Protein AF-A0A4Y2TYF7-F1 (afdb_monomer_lite)

Secondary structure (DSSP, 8-state):
---S---HHHHHHHHHHHHHHSPTT-EEEEEEE----HHHHHHHHHTT-------HHHHHHHHHHTTEEEEEEEE-SSSEEEEEEEEPPSS--EEEEEE--GGGHHHHHHHHHHHHHHHHH-SSPEEEEEE---TT-THHHHHHHHTTSTTGGGB-

Sequence (156 aa):
MKFLNHPIKELRQILENILATLKENGFVLLLQRTRLVLAERILSAAGNTALPIHTESDLEQTFKDLNLQVICKKSDSLTSTMYLLRKSPDMPYEDIVIPVIEDKYEKWVDELSEKITMASMSSDPKRIWLVSEASNSGIIGLLNCLRQEPGGSSIR

pLDDT: mean 90.15, std 9.38, range [32.38, 98.12]

Structure (mmCIF, N/CA/C/O backbone):
data_AF-A0A4Y2TYF7-F1
#
_entry.id   AF-A0A4Y2TYF7-F1
#
loop_
_atom_site.group_PDB
_atom_site.id
_atom_site.type_symbol
_atom_site.label_atom_id
_atom_site.label_alt_id
_atom_site.label_comp_id
_atom_site.label_asym_id
_atom_site.label_entity_id
_atom_site.label_seq_id
_atom_site.pdbx_PDB_ins_code
_atom_site.Cartn_x
_atom_site.Cartn_y
_atom_site.Cartn_z
_atom_site.occupancy
_atom_site.B_iso_or_equiv
_atom_site.auth_seq_id
_atom_site.auth_comp_id
_atom_site.auth_asym_id
_atom_site.auth_atom_id
_atom_site.pdbx_PDB_model_num
ATOM 1 N N . MET A 1 1 ? 17.438 17.015 -21.522 1.00 32.38 1 MET A N 1
ATOM 2 C CA . MET A 1 1 ? 16.463 16.211 -20.751 1.00 32.38 1 MET A CA 1
ATOM 3 C C . MET A 1 1 ? 17.025 14.805 -20.547 1.00 32.38 1 MET A C 1
ATOM 5 O O . MET A 1 1 ? 16.933 13.993 -21.455 1.00 32.38 1 MET A O 1
ATOM 9 N N . LYS A 1 2 ? 17.663 14.520 -19.402 1.00 35.31 2 LYS A N 1
ATOM 10 C CA . LYS A 1 2 ? 18.050 13.152 -19.009 1.00 35.31 2 LYS A CA 1
ATOM 11 C C . LYS A 1 2 ? 16.850 12.511 -18.294 1.00 35.31 2 LYS A C 1
ATOM 13 O O . LYS A 1 2 ? 16.796 12.523 -17.076 1.00 35.31 2 LYS A O 1
ATOM 18 N N . PHE A 1 3 ? 15.849 12.064 -19.051 1.00 44.50 3 PHE A N 1
ATOM 19 C CA . PHE A 1 3 ? 14.640 11.400 -18.520 1.00 44.50 3 PHE A CA 1
ATOM 20 C C . PHE A 1 3 ? 14.451 9.997 -19.105 1.00 44.50 3 PHE A C 1
ATOM 22 O O . PHE A 1 3 ? 13.333 9.525 -19.283 1.00 44.50 3 PHE A O 1
ATOM 29 N N . LEU A 1 4 ? 15.545 9.326 -19.447 1.00 51.59 4 LEU A N 1
ATOM 30 C CA . LEU A 1 4 ? 15.496 7.952 -19.920 1.00 51.59 4 LEU A CA 1
ATOM 31 C C . LEU A 1 4 ? 16.095 7.117 -18.802 1.00 51.59 4 LEU A C 1
ATOM 33 O O . LEU A 1 4 ? 17.289 7.230 -18.554 1.00 51.59 4 LEU A O 1
ATOM 37 N N . ASN A 1 5 ? 15.203 6.438 -18.074 1.00 62.22 5 ASN A N 1
ATOM 38 C CA . ASN A 1 5 ? 15.435 5.331 -17.149 1.00 62.22 5 ASN A CA 1
ATOM 39 C C . ASN A 1 5 ? 16.909 4.941 -16.955 1.00 62.22 5 ASN A C 1
ATOM 41 O O . ASN A 1 5 ? 17.626 4.613 -17.892 1.00 62.22 5 ASN A O 1
ATOM 45 N N . HIS A 1 6 ? 17.368 4.905 -15.716 1.00 76.81 6 HIS A N 1
ATOM 46 C CA . HIS A 1 6 ? 18.727 4.459 -15.433 1.00 76.81 6 HIS A CA 1
ATOM 47 C C . HIS A 1 6 ? 18.863 2.938 -15.608 1.00 76.81 6 HIS A C 1
ATOM 49 O O . HIS A 1 6 ? 17.861 2.226 -15.494 1.00 76.81 6 HIS A O 1
ATOM 55 N N . PRO A 1 7 ? 20.073 2.395 -15.841 1.00 85.19 7 PRO A N 1
ATOM 56 C CA . PRO A 1 7 ? 20.331 0.968 -15.662 1.00 85.19 7 PRO A CA 1
ATOM 57 C C . PRO A 1 7 ? 19.765 0.468 -14.325 1.00 85.19 7 PRO A C 1
ATOM 59 O O . PRO A 1 7 ? 19.781 1.200 -13.334 1.00 85.19 7 PRO A O 1
ATOM 62 N N . ILE A 1 8 ? 19.297 -0.783 -14.263 1.00 84.94 8 ILE A N 1
ATOM 63 C CA . ILE A 1 8 ? 18.578 -1.296 -13.079 1.00 84.94 8 ILE A CA 1
ATOM 64 C C . ILE A 1 8 ? 19.403 -1.169 -11.790 1.00 84.94 8 ILE A C 1
ATOM 66 O O . ILE A 1 8 ? 18.869 -0.862 -10.730 1.00 84.94 8 ILE A O 1
ATOM 70 N N . LYS A 1 9 ? 20.730 -1.315 -11.896 1.00 87.94 9 LYS A N 1
ATOM 71 C CA . LYS A 1 9 ? 21.678 -1.147 -10.788 1.00 87.94 9 LYS A CA 1
ATOM 72 C C . LYS A 1 9 ? 21.682 0.279 -10.229 1.00 87.94 9 LYS A C 1
ATOM 74 O O . LYS A 1 9 ? 21.712 0.462 -9.018 1.00 87.94 9 LYS A O 1
ATOM 79 N N . GLU A 1 10 ? 21.645 1.283 -11.100 1.00 89.94 10 GLU A N 1
ATOM 80 C CA . GLU A 1 10 ? 21.570 2.689 -10.695 1.00 89.94 10 GLU A CA 1
ATOM 81 C C . GLU A 1 10 ? 20.199 3.013 -10.097 1.00 89.94 10 GLU A C 1
ATOM 83 O O . GLU A 1 10 ? 20.129 3.670 -9.062 1.00 89.94 10 GLU A O 1
ATOM 88 N N . LEU A 1 11 ? 19.113 2.499 -10.692 1.00 89.38 11 LEU A N 1
ATOM 89 C CA . LEU A 1 11 ? 17.769 2.646 -10.127 1.00 89.38 11 LEU A CA 1
ATOM 90 C C . LEU A 1 11 ? 17.695 2.050 -8.716 1.00 89.38 11 LEU A C 1
ATOM 92 O O . LEU A 1 11 ? 17.176 2.691 -7.805 1.00 89.38 11 LEU A O 1
ATOM 96 N N . ARG A 1 12 ? 18.261 0.855 -8.523 1.00 93.06 12 ARG A N 1
ATOM 97 C CA . ARG A 1 12 ? 18.353 0.217 -7.209 1.00 93.06 12 ARG A CA 1
ATOM 98 C C . ARG A 1 12 ? 19.096 1.104 -6.210 1.00 93.06 12 ARG A C 1
ATOM 100 O O . ARG A 1 12 ? 18.568 1.348 -5.132 1.00 93.06 12 ARG A O 1
ATOM 107 N N . GLN A 1 13 ? 20.257 1.644 -6.581 1.00 94.12 13 GLN A N 1
ATOM 108 C CA . GLN A 1 13 ? 21.026 2.534 -5.704 1.00 94.12 13 GLN A CA 1
ATOM 109 C C . GLN A 1 13 ? 20.242 3.801 -5.326 1.00 94.12 13 GLN A C 1
ATOM 111 O O . GLN A 1 13 ? 20.299 4.253 -4.184 1.00 94.12 13 GLN A O 1
ATOM 116 N N . ILE A 1 14 ? 19.497 4.379 -6.275 1.00 92.62 14 ILE A N 1
ATOM 117 C CA . ILE A 1 14 ? 18.625 5.531 -6.012 1.00 92.62 14 ILE A CA 1
ATOM 118 C C . ILE A 1 14 ? 17.554 5.156 -4.984 1.00 92.62 14 ILE A C 1
ATOM 120 O O . I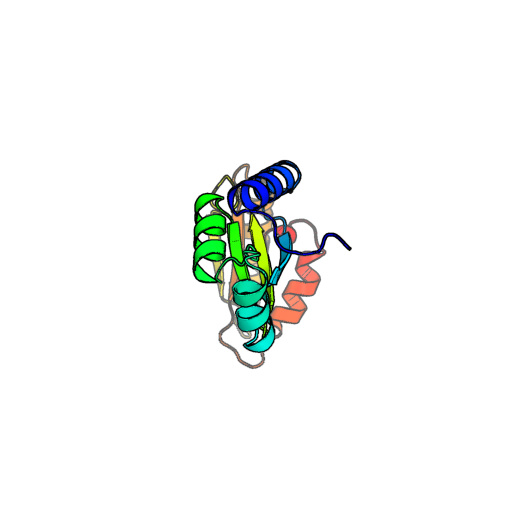LE A 1 14 ? 17.340 5.905 -4.032 1.00 92.62 14 ILE A O 1
ATOM 124 N N . LEU A 1 15 ? 16.908 3.999 -5.143 1.00 93.62 15 LEU A N 1
ATOM 125 C CA . LEU A 1 15 ? 15.892 3.523 -4.204 1.00 93.62 15 LEU A CA 1
ATOM 126 C C . LEU A 1 15 ? 16.477 3.246 -2.814 1.00 93.62 15 LEU A C 1
ATOM 128 O O . LEU A 1 15 ? 15.870 3.645 -1.828 1.00 93.62 15 LEU A O 1
ATOM 132 N N . GLU A 1 16 ? 17.662 2.641 -2.722 1.00 95.12 16 GLU A N 1
ATOM 133 C CA . GLU A 1 16 ? 18.375 2.426 -1.453 1.00 95.12 16 GLU A CA 1
ATOM 134 C C . GLU A 1 16 ? 18.668 3.754 -0.737 1.00 95.12 16 GLU A C 1
ATOM 136 O O . GLU A 1 16 ? 18.403 3.892 0.458 1.00 95.12 16 GLU A O 1
ATOM 141 N N . ASN A 1 17 ? 19.123 4.769 -1.476 1.00 94.94 17 ASN A N 1
ATOM 142 C CA . ASN A 1 17 ? 19.369 6.098 -0.918 1.00 94.94 17 ASN A CA 1
ATOM 143 C C . ASN A 1 17 ? 18.070 6.764 -0.440 1.00 94.94 17 ASN A C 1
ATOM 145 O O . ASN A 1 17 ? 18.041 7.353 0.638 1.00 94.94 17 ASN A O 1
ATOM 149 N N . ILE A 1 18 ? 16.983 6.652 -1.213 1.00 93.44 18 ILE A N 1
ATOM 150 C CA . ILE A 1 18 ? 15.665 7.163 -0.811 1.00 93.44 18 ILE A CA 1
ATOM 151 C C . ILE A 1 18 ? 15.208 6.466 0.473 1.00 93.44 18 ILE A C 1
ATOM 153 O O . ILE A 1 18 ? 14.781 7.142 1.408 1.00 93.44 18 ILE A O 1
ATOM 157 N N . LEU A 1 19 ? 15.348 5.140 0.553 1.00 93.06 19 LEU A N 1
ATOM 158 C CA . LEU A 1 19 ? 14.968 4.352 1.725 1.00 93.06 19 LEU A CA 1
ATOM 159 C C . LEU A 1 19 ? 15.733 4.761 2.981 1.00 93.06 19 LEU A C 1
ATOM 161 O O . LEU A 1 19 ? 15.125 4.850 4.046 1.00 93.06 19 LEU A O 1
ATOM 165 N N . ALA A 1 20 ? 17.027 5.065 2.854 1.00 92.69 20 ALA A N 1
ATOM 166 C CA . ALA A 1 20 ? 17.848 5.543 3.964 1.00 92.69 20 ALA A CA 1
ATOM 167 C C . ALA A 1 20 ? 17.365 6.892 4.531 1.00 92.69 20 ALA A C 1
ATOM 169 O O . ALA A 1 20 ? 17.573 7.182 5.706 1.00 92.69 20 ALA A O 1
ATOM 170 N N . THR A 1 21 ? 16.700 7.714 3.713 1.00 92.50 21 THR A N 1
ATOM 171 C CA . THR A 1 21 ? 16.132 9.008 4.139 1.00 92.50 21 THR A CA 1
ATOM 172 C C . THR A 1 21 ? 14.668 8.927 4.570 1.00 92.50 21 THR A C 1
ATOM 174 O O . THR A 1 21 ? 14.133 9.875 5.151 1.00 92.50 21 THR A O 1
ATOM 177 N N . LEU A 1 22 ? 13.996 7.816 4.268 1.00 93.12 22 LEU A N 1
ATOM 178 C CA . LEU A 1 22 ? 12.568 7.667 4.480 1.00 93.12 22 LEU A CA 1
ATOM 179 C C . LEU A 1 22 ? 12.292 7.221 5.917 1.00 93.12 22 LEU A C 1
ATOM 181 O O . LEU A 1 22 ? 12.881 6.261 6.414 1.00 93.12 22 LEU A O 1
ATOM 185 N N . LYS A 1 23 ? 11.348 7.898 6.574 1.00 90.00 23 LYS A N 1
ATOM 186 C CA . LYS A 1 23 ? 10.834 7.457 7.876 1.00 90.00 23 LYS A CA 1
ATOM 187 C C . LYS A 1 23 ? 10.185 6.076 7.749 1.00 90.00 23 LYS A C 1
ATOM 189 O O . LYS A 1 23 ? 9.696 5.711 6.676 1.00 90.00 23 LYS A O 1
ATOM 194 N N . GLU A 1 24 ? 10.110 5.355 8.863 1.00 84.62 24 GLU A N 1
ATOM 195 C CA . GLU A 1 24 ? 9.353 4.106 8.950 1.00 84.62 24 GLU A CA 1
ATOM 196 C C . GLU A 1 24 ? 7.934 4.278 8.406 1.00 84.62 24 GLU A C 1
ATOM 198 O O . GLU A 1 24 ? 7.270 5.285 8.666 1.00 84.62 24 GLU A O 1
ATOM 203 N N . ASN A 1 25 ? 7.470 3.293 7.632 1.00 87.25 25 ASN A N 1
ATOM 204 C CA . ASN A 1 25 ? 6.179 3.320 6.938 1.00 87.25 25 ASN A CA 1
ATOM 205 C C . ASN A 1 25 ? 5.967 4.486 5.957 1.00 87.25 25 ASN A C 1
ATOM 207 O O . ASN A 1 25 ? 4.826 4.708 5.529 1.00 87.25 25 ASN A O 1
ATOM 211 N N . GLY A 1 26 ? 7.019 5.232 5.613 1.00 92.69 26 GLY A N 1
ATOM 212 C CA . GLY A 1 26 ? 6.957 6.312 4.642 1.00 92.69 26 GLY A CA 1
ATOM 213 C C . GLY A 1 26 ? 6.664 5.807 3.232 1.00 92.69 26 GLY A C 1
ATOM 214 O O . GLY A 1 26 ? 6.790 4.617 2.926 1.00 92.69 26 GLY A O 1
ATOM 215 N N . PHE A 1 27 ? 6.272 6.739 2.368 1.00 95.69 27 PHE A N 1
ATOM 216 C CA . PHE A 1 27 ? 5.844 6.449 1.005 1.00 95.69 27 PHE A CA 1
ATOM 217 C C . PHE A 1 27 ? 6.817 7.009 -0.027 1.00 95.69 27 PHE A C 1
ATOM 219 O O . PHE A 1 27 ? 7.381 8.086 0.155 1.00 95.69 27 PHE A O 1
ATOM 226 N N . VAL A 1 28 ? 6.943 6.297 -1.144 1.00 95.94 28 VAL A N 1
ATOM 227 C CA . VAL A 1 28 ? 7.644 6.755 -2.345 1.00 95.94 28 VAL A CA 1
ATOM 228 C C . VAL A 1 28 ? 6.669 6.684 -3.509 1.00 95.94 28 VAL A C 1
ATOM 230 O O . VAL A 1 28 ? 6.087 5.632 -3.774 1.00 95.94 28 VAL A O 1
ATOM 233 N N . LEU A 1 29 ? 6.493 7.800 -4.211 1.00 96.56 29 LEU A N 1
ATOM 234 C CA . LEU A 1 29 ? 5.771 7.826 -5.476 1.00 96.56 29 LEU A CA 1
ATOM 235 C C . LEU A 1 29 ? 6.787 7.740 -6.612 1.00 96.56 29 LEU A C 1
ATOM 237 O O . LEU A 1 29 ? 7.614 8.634 -6.779 1.00 96.56 29 LEU A O 1
ATOM 241 N N . LEU A 1 30 ? 6.725 6.662 -7.384 1.00 94.50 30 LEU A N 1
ATOM 242 C CA . LEU A 1 30 ? 7.657 6.384 -8.465 1.00 94.50 30 LEU A CA 1
ATOM 243 C C . LEU A 1 30 ? 6.903 6.299 -9.790 1.00 94.50 30 LEU A C 1
ATOM 245 O O . LEU A 1 30 ? 6.066 5.421 -9.973 1.00 94.50 30 LEU A O 1
ATOM 249 N N . LEU A 1 31 ? 7.234 7.182 -10.728 1.00 93.56 31 LEU A N 1
ATOM 250 C CA . LEU A 1 31 ? 6.799 7.088 -12.120 1.00 93.56 31 LEU A CA 1
ATOM 251 C C . LEU A 1 31 ? 7.971 6.580 -12.962 1.00 93.56 31 LEU A C 1
ATOM 253 O O . LEU A 1 31 ? 9.046 7.182 -12.953 1.00 93.56 31 LEU A O 1
ATOM 257 N N . GLN A 1 32 ? 7.771 5.470 -13.667 1.00 90.94 32 GLN A N 1
ATOM 258 C CA . GLN A 1 32 ? 8.780 4.872 -14.541 1.00 90.94 32 GLN A CA 1
ATOM 259 C C . GLN A 1 32 ? 8.179 4.498 -15.883 1.00 90.94 32 GLN A C 1
ATOM 261 O O . GLN A 1 32 ? 7.012 4.114 -15.983 1.00 90.94 32 GLN A O 1
ATOM 266 N N . ARG A 1 33 ? 9.014 4.561 -16.918 1.00 90.88 33 ARG A N 1
ATOM 267 C CA . ARG A 1 33 ? 8.651 4.045 -18.229 1.00 90.88 33 ARG A CA 1
ATOM 268 C C . ARG A 1 33 ? 8.913 2.543 -18.254 1.00 90.88 33 ARG A C 1
ATOM 270 O O . ARG A 1 33 ? 10.055 2.128 -18.091 1.00 90.88 33 ARG A O 1
ATOM 277 N N . THR A 1 34 ? 7.876 1.740 -18.444 1.00 92.56 34 THR A N 1
ATOM 278 C CA . THR A 1 34 ? 7.941 0.272 -18.361 1.00 92.56 34 THR A CA 1
ATOM 279 C C . THR A 1 34 ? 7.815 -0.419 -19.714 1.00 92.56 34 THR A C 1
ATOM 281 O O . THR A 1 34 ? 8.041 -1.625 -19.818 1.00 92.56 34 THR A O 1
ATOM 284 N N . ARG A 1 35 ? 7.450 0.328 -20.767 1.00 91.00 35 ARG A N 1
ATOM 285 C CA . ARG A 1 35 ? 7.266 -0.182 -22.132 1.00 91.00 35 ARG A CA 1
ATOM 286 C C . ARG A 1 35 ? 7.716 0.845 -23.174 1.00 91.00 35 ARG A C 1
ATOM 288 O O . ARG A 1 35 ? 7.606 2.055 -22.968 1.00 91.00 35 ARG A O 1
ATOM 295 N N . LEU A 1 36 ? 8.192 0.343 -24.312 1.00 89.94 36 LEU A N 1
ATOM 296 C CA . LEU A 1 36 ? 8.446 1.138 -25.517 1.00 89.94 36 LEU A CA 1
ATOM 297 C C . LEU A 1 36 ? 7.283 0.996 -26.488 1.00 89.94 36 LEU A C 1
ATOM 299 O O . LEU A 1 36 ? 6.787 -0.115 -26.698 1.00 89.94 36 LEU A O 1
ATOM 303 N N . VAL A 1 37 ? 6.918 2.090 -27.155 1.00 90.94 37 VAL A N 1
ATOM 304 C CA . VAL A 1 37 ? 6.011 1.992 -28.306 1.00 90.94 37 VAL A CA 1
ATOM 305 C C . VAL A 1 37 ? 6.749 1.430 -29.523 1.00 90.94 37 VAL A C 1
ATOM 307 O O . VAL A 1 37 ? 7.980 1.431 -29.587 1.00 90.94 37 VAL A O 1
ATOM 310 N N . LEU A 1 38 ? 6.004 0.960 -30.527 1.00 90.81 38 LEU A N 1
ATOM 311 C CA . LEU A 1 38 ? 6.585 0.339 -31.723 1.00 90.81 38 LEU A CA 1
ATOM 312 C C . LEU A 1 38 ? 7.617 1.238 -32.420 1.00 90.81 38 LEU A C 1
ATOM 314 O O . LEU A 1 38 ? 8.703 0.770 -32.754 1.00 90.81 38 LEU A O 1
ATOM 318 N N . ALA A 1 39 ? 7.301 2.524 -32.590 1.00 90.75 39 ALA A N 1
ATOM 319 C CA . ALA A 1 39 ? 8.207 3.483 -33.218 1.00 90.75 39 ALA A CA 1
ATOM 320 C C . ALA A 1 39 ? 9.550 3.577 -32.473 1.00 90.75 39 ALA A C 1
ATOM 322 O O . ALA A 1 39 ? 10.605 3.582 -33.097 1.00 90.75 39 ALA A O 1
ATOM 323 N N . GLU A 1 40 ? 9.529 3.566 -31.140 1.00 89.62 40 GLU A N 1
ATOM 324 C CA . GLU A 1 40 ? 10.743 3.631 -30.322 1.00 89.62 40 GLU A CA 1
ATOM 325 C C . GLU A 1 40 ? 11.570 2.352 -30.415 1.00 89.62 40 GLU A C 1
ATOM 327 O O . GLU A 1 40 ? 12.793 2.425 -30.460 1.00 89.62 40 GLU A O 1
ATOM 332 N N . ARG A 1 41 ? 10.922 1.184 -30.504 1.00 89.00 41 ARG A N 1
ATOM 333 C CA . ARG A 1 41 ? 11.621 -0.093 -30.720 1.00 89.00 41 ARG A CA 1
ATOM 334 C C . ARG A 1 41 ? 12.345 -0.112 -32.065 1.00 89.00 41 ARG A C 1
ATOM 336 O O . ARG A 1 41 ? 13.489 -0.551 -32.130 1.00 89.00 41 ARG A O 1
ATOM 343 N N . ILE A 1 42 ? 11.697 0.388 -33.120 1.00 91.19 42 ILE A N 1
ATOM 344 C CA . ILE A 1 42 ? 12.291 0.488 -34.461 1.00 91.19 42 ILE A CA 1
ATOM 345 C C . ILE A 1 42 ? 13.467 1.468 -34.450 1.00 91.19 42 ILE A C 1
ATOM 347 O O . ILE A 1 42 ? 14.537 1.135 -34.949 1.00 91.19 42 ILE A O 1
ATOM 351 N N . LEU A 1 43 ? 13.294 2.650 -33.850 1.00 89.56 43 LEU A N 1
ATOM 352 C CA . LEU A 1 43 ? 14.354 3.657 -33.754 1.00 89.56 43 LEU A CA 1
ATOM 353 C C . LEU A 1 43 ? 15.548 3.166 -32.926 1.00 89.56 43 LEU A C 1
ATOM 355 O O . LEU A 1 43 ? 16.690 3.363 -33.331 1.00 89.56 43 LEU A O 1
ATOM 359 N N . SER A 1 44 ? 15.291 2.485 -31.807 1.00 87.50 44 SER A N 1
ATOM 360 C CA . SER A 1 44 ? 16.321 1.867 -30.965 1.00 87.50 44 SER A CA 1
ATOM 361 C C . SER A 1 44 ? 17.134 0.828 -31.745 1.00 87.50 44 SER A C 1
ATOM 363 O O . SER A 1 44 ? 18.365 0.845 -31.688 1.00 87.50 44 SER A O 1
ATOM 365 N N . ALA A 1 45 ? 16.464 -0.015 -32.542 1.00 88.19 45 ALA A N 1
ATOM 366 C CA . ALA A 1 45 ? 17.116 -1.008 -33.392 1.00 88.19 45 ALA A CA 1
ATOM 367 C C . ALA A 1 45 ? 17.909 -0.369 -34.546 1.00 88.19 45 ALA A C 1
ATOM 369 O O . ALA A 1 45 ? 19.058 -0.730 -34.771 1.00 88.19 45 ALA A O 1
ATOM 370 N N . ALA A 1 46 ? 17.329 0.606 -35.253 1.00 91.56 46 ALA A N 1
ATOM 371 C CA . ALA A 1 46 ? 17.981 1.276 -36.380 1.00 91.56 46 ALA A CA 1
ATOM 372 C C . ALA A 1 46 ? 19.186 2.126 -35.947 1.00 91.56 46 ALA A C 1
ATOM 374 O O . ALA A 1 46 ? 20.176 2.223 -36.666 1.00 91.56 46 ALA A O 1
ATOM 375 N N . GLY A 1 47 ? 19.100 2.744 -34.767 1.00 88.06 47 GLY A N 1
ATOM 376 C CA . GLY A 1 47 ? 20.161 3.570 -34.203 1.00 88.06 47 GLY A CA 1
ATOM 377 C C . GLY A 1 47 ? 21.221 2.795 -33.422 1.00 88.06 47 GLY A C 1
ATOM 378 O O . GLY A 1 47 ? 22.134 3.433 -32.908 1.00 88.06 47 GLY A O 1
ATOM 379 N N . ASN A 1 48 ? 21.097 1.468 -33.270 1.00 85.44 48 ASN A N 1
ATOM 380 C CA . ASN A 1 48 ? 21.919 0.660 -32.357 1.00 85.44 48 ASN A CA 1
ATOM 381 C C . ASN A 1 48 ? 22.013 1.263 -30.936 1.00 85.44 48 ASN A C 1
ATOM 383 O O . ASN A 1 48 ? 23.048 1.187 -30.275 1.00 85.44 48 ASN A O 1
ATOM 387 N N . THR A 1 49 ? 20.929 1.884 -30.458 1.00 82.94 49 THR A N 1
ATOM 388 C CA . THR A 1 49 ? 20.860 2.526 -29.138 1.00 82.94 49 THR A CA 1
ATOM 389 C C . THR A 1 49 ? 19.888 1.765 -28.249 1.00 82.94 49 THR A C 1
ATOM 391 O O . THR A 1 49 ? 18.673 1.879 -28.392 1.00 82.94 49 THR A O 1
ATOM 394 N N . ALA A 1 50 ? 20.405 0.972 -27.310 1.00 79.56 50 ALA A N 1
ATOM 395 C CA . ALA A 1 50 ? 19.566 0.276 -26.340 1.00 79.56 50 ALA A CA 1
ATOM 396 C C . ALA A 1 50 ? 18.957 1.282 -25.351 1.00 79.56 50 ALA A C 1
ATOM 398 O O . ALA A 1 50 ? 19.682 1.954 -24.614 1.00 79.56 50 ALA A O 1
ATOM 399 N N . LEU A 1 51 ? 17.626 1.381 -25.327 1.00 81.19 51 LEU A N 1
ATOM 400 C CA . LEU A 1 51 ? 16.923 2.163 -24.315 1.00 81.19 51 LEU A CA 1
ATOM 401 C C . LEU A 1 51 ? 16.762 1.305 -23.050 1.00 81.19 51 LEU A C 1
ATOM 403 O O . LEU A 1 51 ? 16.129 0.251 -23.124 1.00 81.19 51 LEU A O 1
ATOM 407 N N . PRO A 1 52 ? 17.311 1.722 -21.899 1.00 80.25 52 PRO A N 1
ATOM 408 C CA . PRO A 1 52 ? 17.168 0.995 -20.637 1.00 80.25 52 PRO A CA 1
ATOM 409 C C . PRO A 1 52 ? 15.708 1.033 -20.162 1.00 80.25 52 PRO A C 1
ATOM 411 O O . PRO A 1 52 ? 15.286 1.967 -19.501 1.00 80.25 52 PRO A O 1
ATOM 414 N N . ILE A 1 53 ? 14.893 0.043 -20.510 1.00 87.81 53 ILE A N 1
ATOM 415 C CA . ILE A 1 53 ? 13.506 -0.061 -20.042 1.00 87.81 53 ILE A CA 1
ATOM 416 C C . ILE A 1 53 ? 13.387 -1.294 -19.166 1.00 87.81 53 ILE A C 1
ATOM 418 O O . ILE A 1 53 ? 13.742 -2.389 -19.592 1.00 87.81 53 ILE A O 1
ATOM 422 N N . HIS A 1 54 ? 12.868 -1.097 -17.958 1.00 89.69 54 HIS A N 1
ATOM 423 C CA . HIS A 1 54 ? 12.615 -2.177 -17.011 1.00 89.69 54 HIS A CA 1
ATOM 424 C C . HIS A 1 54 ? 11.149 -2.539 -17.082 1.00 89.69 54 HIS A C 1
ATOM 426 O O . HIS A 1 54 ? 10.288 -1.657 -17.038 1.00 89.69 54 HIS A O 1
ATOM 432 N N . THR A 1 55 ? 10.856 -3.827 -17.205 1.00 91.56 55 THR A N 1
ATOM 433 C CA . THR A 1 55 ? 9.467 -4.266 -17.189 1.00 91.56 55 THR A CA 1
ATOM 434 C C . THR A 1 55 ? 8.871 -4.045 -15.801 1.00 91.56 55 THR A C 1
ATOM 436 O O . THR A 1 55 ? 9.579 -3.916 -14.801 1.00 91.56 55 THR A O 1
ATOM 439 N N . GLU A 1 56 ? 7.542 -4.032 -15.720 1.00 93.69 56 GLU A N 1
ATOM 440 C CA . GLU A 1 56 ? 6.840 -3.984 -14.433 1.00 93.69 56 GLU A CA 1
ATOM 441 C C . GLU A 1 56 ? 7.295 -5.123 -13.497 1.00 93.69 56 GLU A C 1
ATOM 443 O O . GLU A 1 56 ? 7.434 -4.904 -12.298 1.00 93.69 56 GLU A O 1
ATOM 448 N N . SER A 1 57 ? 7.606 -6.304 -14.050 1.00 94.19 57 SER A N 1
ATOM 449 C CA . SER A 1 57 ? 8.102 -7.457 -13.288 1.00 94.19 57 SER A CA 1
ATOM 450 C C . SER A 1 57 ? 9.494 -7.218 -12.696 1.00 94.19 57 SER A C 1
ATOM 452 O O . SER A 1 57 ? 9.728 -7.554 -11.537 1.00 94.19 57 SER A O 1
ATOM 454 N N . ASP A 1 58 ? 10.415 -6.627 -13.463 1.00 93.31 58 ASP A N 1
ATOM 455 C CA . ASP A 1 58 ? 11.784 -6.346 -12.998 1.00 93.31 58 ASP A CA 1
ATOM 456 C C . ASP A 1 58 ? 11.779 -5.316 -11.860 1.00 93.31 58 ASP A C 1
ATOM 458 O O . ASP A 1 58 ? 12.498 -5.443 -10.862 1.00 93.31 58 ASP A O 1
ATOM 462 N N . LEU A 1 59 ? 10.928 -4.296 -12.003 1.00 94.50 59 LEU A N 1
ATOM 463 C CA . LEU A 1 59 ? 10.720 -3.272 -10.987 1.00 94.50 59 LEU A CA 1
ATOM 464 C C . LEU A 1 59 ? 10.125 -3.870 -9.710 1.00 94.50 59 LEU A C 1
ATOM 466 O O . LEU A 1 59 ? 10.661 -3.648 -8.628 1.00 94.50 59 LEU A O 1
ATOM 470 N N . GLU A 1 60 ? 9.059 -4.661 -9.828 1.00 95.81 60 GLU A N 1
ATOM 471 C CA . GLU A 1 60 ? 8.390 -5.277 -8.678 1.00 95.81 60 GLU A CA 1
ATOM 472 C C . GLU A 1 60 ? 9.295 -6.259 -7.929 1.00 95.81 60 GLU A C 1
ATOM 474 O O . GLU A 1 60 ? 9.286 -6.273 -6.695 1.00 95.81 60 GLU A O 1
ATOM 479 N N . GLN A 1 61 ? 10.143 -7.007 -8.642 1.00 96.00 61 GLN A N 1
ATOM 480 C CA . GLN A 1 61 ? 11.170 -7.834 -8.012 1.00 96.00 61 GLN A CA 1
ATOM 481 C C . GLN A 1 61 ? 12.187 -6.974 -7.251 1.00 96.00 61 GLN A C 1
ATOM 483 O O . GLN A 1 61 ? 12.487 -7.257 -6.093 1.00 96.00 61 GLN A O 1
ATOM 488 N N . THR A 1 62 ? 12.653 -5.874 -7.851 1.00 95.31 62 THR A N 1
ATOM 489 C CA . THR A 1 62 ? 13.581 -4.942 -7.190 1.00 95.31 62 THR A CA 1
ATOM 490 C C . THR A 1 62 ? 12.967 -4.333 -5.927 1.00 95.31 62 THR A C 1
ATOM 492 O O . THR A 1 62 ? 13.645 -4.222 -4.908 1.00 95.31 62 THR A O 1
ATOM 495 N N . PHE A 1 63 ? 11.683 -3.961 -5.954 1.00 95.88 63 PHE A N 1
ATOM 496 C CA . PHE A 1 63 ? 10.988 -3.441 -4.772 1.00 95.88 63 PHE A CA 1
ATOM 497 C C . PHE A 1 63 ? 10.917 -4.492 -3.666 1.00 95.88 63 PHE A C 1
ATOM 499 O O . PHE A 1 63 ? 11.213 -4.188 -2.511 1.00 95.88 63 PHE A O 1
ATOM 506 N N . LYS A 1 64 ? 10.602 -5.741 -4.022 1.00 94.94 64 LYS A N 1
ATOM 507 C CA . LYS A 1 64 ? 10.564 -6.859 -3.078 1.00 94.94 64 LYS A CA 1
ATOM 508 C C . LYS A 1 64 ? 11.925 -7.093 -2.419 1.00 94.94 64 LYS A C 1
ATOM 510 O O . LYS A 1 64 ? 11.989 -7.217 -1.199 1.00 94.94 64 LYS A O 1
ATOM 515 N N . ASP A 1 65 ? 13.003 -7.065 -3.200 1.00 95.31 65 ASP A N 1
ATOM 516 C CA . ASP A 1 65 ? 14.376 -7.218 -2.701 1.00 95.31 65 ASP A CA 1
ATOM 517 C C . ASP A 1 65 ? 14.811 -6.070 -1.774 1.00 95.31 65 ASP A C 1
ATOM 519 O O . ASP A 1 65 ? 15.726 -6.233 -0.969 1.00 95.31 65 ASP A O 1
ATOM 523 N N . LEU A 1 66 ? 14.177 -4.901 -1.899 1.00 93.88 66 LEU A N 1
ATOM 524 C CA . LEU A 1 66 ? 14.410 -3.717 -1.069 1.00 93.88 66 LEU A CA 1
ATOM 525 C C . LEU A 1 66 ? 13.404 -3.574 0.084 1.00 93.88 66 LEU A C 1
ATOM 527 O O . LEU A 1 66 ? 13.362 -2.530 0.733 1.00 93.88 66 LEU A O 1
ATOM 531 N N . ASN A 1 67 ? 12.585 -4.600 0.339 1.00 91.94 67 ASN A N 1
ATOM 532 C CA . ASN A 1 67 ? 11.530 -4.581 1.355 1.00 91.94 67 ASN A CA 1
ATOM 533 C C . ASN A 1 67 ? 10.556 -3.387 1.201 1.00 91.94 67 ASN A C 1
ATOM 535 O O . ASN A 1 67 ? 10.066 -2.806 2.174 1.00 91.94 67 ASN A O 1
ATOM 539 N N . LEU A 1 68 ? 10.285 -3.010 -0.050 1.00 94.44 68 LEU A N 1
ATOM 540 C CA . LEU A 1 68 ? 9.291 -2.018 -0.439 1.00 94.44 68 LEU A CA 1
ATOM 541 C C . LEU A 1 68 ? 7.995 -2.721 -0.844 1.00 94.44 68 LEU A C 1
ATOM 543 O O . LEU A 1 68 ? 7.970 -3.546 -1.756 1.00 94.44 68 LEU A O 1
ATOM 547 N N . GLN A 1 69 ? 6.895 -2.351 -0.199 1.00 95.31 69 GLN A N 1
ATOM 548 C CA . GLN A 1 69 ? 5.567 -2.859 -0.526 1.00 95.31 69 GLN A CA 1
ATOM 549 C C . GLN A 1 69 ? 4.925 -2.006 -1.615 1.00 95.31 69 GLN A C 1
ATOM 551 O O . GLN A 1 69 ? 4.878 -0.781 -1.501 1.00 95.31 69 GLN A O 1
ATOM 556 N N . VAL A 1 70 ? 4.370 -2.647 -2.642 1.00 96.94 70 VAL A N 1
ATOM 557 C CA . VAL A 1 70 ? 3.535 -1.971 -3.641 1.00 96.94 70 VAL A CA 1
ATOM 558 C C . VAL A 1 70 ? 2.130 -1.790 -3.067 1.00 96.94 70 VAL A C 1
ATOM 560 O O . VAL A 1 70 ? 1.384 -2.754 -2.935 1.00 96.94 70 VAL A O 1
ATOM 563 N N . ILE A 1 71 ? 1.763 -0.552 -2.733 1.00 97.06 71 ILE A N 1
ATOM 564 C CA . ILE A 1 71 ? 0.437 -0.209 -2.190 1.00 97.06 71 ILE A CA 1
ATOM 565 C C . ILE A 1 71 ? -0.556 0.084 -3.310 1.00 97.06 71 ILE A C 1
ATOM 567 O O . ILE A 1 71 ? -1.727 -0.278 -3.238 1.00 97.06 71 ILE A O 1
ATOM 571 N N . CYS A 1 72 ? -0.093 0.766 -4.354 1.00 97.56 72 CYS A N 1
ATOM 572 C CA . CYS A 1 72 ? -0.904 1.080 -5.518 1.00 97.56 72 CYS A CA 1
ATOM 573 C C . CYS A 1 72 ? -0.041 1.037 -6.775 1.00 97.56 72 CYS A C 1
ATOM 575 O O . CYS A 1 72 ? 1.106 1.485 -6.771 1.00 97.56 72 CYS A O 1
ATOM 577 N N . LYS A 1 73 ? -0.625 0.530 -7.858 1.00 97.25 73 LYS A N 1
ATOM 578 C CA . LYS A 1 73 ? -0.041 0.490 -9.196 1.00 97.25 73 LYS A CA 1
ATOM 579 C C . LYS A 1 73 ? -1.048 1.061 -10.184 1.00 97.25 73 LYS A C 1
ATOM 581 O O . LYS A 1 73 ? -2.211 0.652 -10.196 1.00 97.25 73 LYS A O 1
ATOM 586 N N . LYS A 1 74 ? -0.613 2.004 -11.016 1.00 97.12 74 LYS A N 1
ATOM 587 C CA . LYS A 1 74 ? -1.415 2.597 -12.093 1.00 97.12 74 LYS A CA 1
ATOM 588 C C . LYS A 1 74 ? -0.587 2.629 -13.368 1.00 97.12 74 LYS A C 1
ATOM 590 O O . LYS A 1 74 ? 0.471 3.243 -13.393 1.00 97.12 74 LYS A O 1
ATOM 595 N N . SER A 1 75 ? -1.064 1.965 -14.413 1.00 94.75 75 SER A N 1
ATOM 596 C CA . SER A 1 75 ? -0.420 1.949 -15.727 1.00 94.75 75 SER A CA 1
ATOM 597 C C . SER A 1 75 ? -1.249 2.768 -16.708 1.00 94.75 75 SER A C 1
ATOM 599 O O . SER A 1 75 ? -2.477 2.678 -16.695 1.00 94.75 75 SER A O 1
ATOM 601 N N . ASP A 1 76 ? -0.582 3.538 -17.567 1.00 92.38 76 ASP A N 1
ATOM 602 C CA . ASP A 1 76 ? -1.225 4.185 -18.718 1.00 92.38 76 ASP A CA 1
ATOM 603 C C . ASP A 1 76 ? -1.544 3.177 -19.843 1.00 92.38 76 ASP A C 1
ATOM 605 O O . ASP A 1 76 ? -2.151 3.535 -20.848 1.00 92.38 76 ASP A O 1
ATOM 609 N N . SER A 1 77 ? -1.142 1.909 -19.668 1.00 88.31 77 SER A N 1
ATOM 610 C CA . SER A 1 77 ? -1.240 0.808 -20.637 1.00 88.31 77 SER A CA 1
ATOM 611 C C . SER A 1 77 ? -0.481 1.022 -21.951 1.00 88.31 77 SER A C 1
ATOM 613 O O . SER A 1 77 ? -0.535 0.162 -22.830 1.00 88.31 77 SER A O 1
ATOM 615 N N . LEU A 1 78 ? 0.266 2.119 -22.077 1.00 88.25 78 LEU A N 1
ATOM 616 C CA . LEU A 1 78 ? 0.984 2.507 -23.285 1.00 88.25 78 LEU A CA 1
ATOM 617 C C . LEU A 1 78 ? 2.497 2.457 -23.073 1.00 88.25 78 LEU A C 1
ATOM 619 O O . LEU A 1 78 ? 3.204 1.780 -23.817 1.00 88.25 78 LEU A O 1
ATOM 623 N N . THR A 1 79 ? 3.004 3.165 -22.066 1.00 91.88 79 THR A N 1
ATOM 624 C CA . THR A 1 79 ? 4.446 3.364 -21.869 1.00 91.88 79 THR A CA 1
ATOM 625 C C . THR A 1 79 ? 4.892 3.325 -20.422 1.00 91.88 79 THR A C 1
ATOM 627 O O . THR A 1 79 ? 6.025 2.926 -20.158 1.00 91.88 79 THR A O 1
ATOM 630 N N . SER A 1 80 ? 4.054 3.781 -19.497 1.00 92.88 80 SER A N 1
ATOM 631 C CA . SER A 1 80 ? 4.490 4.204 -18.175 1.00 92.88 80 SER A CA 1
ATOM 632 C C . SER A 1 80 ? 3.636 3.595 -17.082 1.00 92.88 80 SER A C 1
ATOM 634 O O . SER A 1 80 ? 2.443 3.330 -17.228 1.00 92.88 80 SER A O 1
ATOM 636 N N . THR A 1 81 ? 4.268 3.364 -15.942 1.00 95.88 81 THR A N 1
ATOM 637 C CA . THR A 1 81 ? 3.614 2.839 -14.754 1.00 95.88 81 THR A CA 1
ATOM 638 C C . THR A 1 81 ? 4.042 3.652 -13.547 1.00 95.88 81 THR A C 1
ATOM 640 O O . THR A 1 81 ? 5.221 3.935 -13.335 1.00 95.88 81 THR A O 1
ATOM 643 N N . MET A 1 82 ? 3.045 4.051 -12.771 1.00 96.62 82 MET A N 1
ATOM 644 C CA . MET A 1 82 ? 3.189 4.723 -11.498 1.00 96.62 82 MET A CA 1
ATOM 645 C C . MET A 1 82 ? 2.988 3.715 -10.371 1.00 96.62 82 MET A C 1
ATOM 647 O O . MET A 1 82 ? 2.009 2.965 -10.359 1.00 96.62 82 MET A O 1
ATOM 651 N N . TYR A 1 83 ? 3.896 3.751 -9.407 1.00 97.44 83 TYR A N 1
ATOM 652 C CA . TYR A 1 83 ? 3.880 2.946 -8.201 1.00 97.44 83 TYR A CA 1
ATOM 653 C C . TYR A 1 83 ? 3.822 3.858 -6.978 1.00 97.44 83 TYR A C 1
ATOM 655 O O . TYR A 1 83 ? 4.629 4.778 -6.844 1.00 97.44 83 TYR A O 1
ATOM 663 N N . LEU A 1 84 ? 2.887 3.583 -6.072 1.00 98.12 84 LEU A N 1
ATOM 664 C CA . LEU A 1 84 ? 2.952 4.052 -4.694 1.00 98.12 84 LEU A CA 1
ATOM 665 C C . LEU A 1 84 ? 3.558 2.927 -3.863 1.00 98.12 84 LEU A C 1
ATOM 667 O O . LEU A 1 84 ? 2.919 1.895 -3.641 1.00 98.12 84 LEU A O 1
ATOM 671 N N . LEU A 1 85 ? 4.796 3.131 -3.436 1.00 97.00 85 LEU A N 1
ATOM 672 C CA . LEU A 1 85 ? 5.556 2.191 -2.630 1.00 97.00 85 LEU A CA 1
ATOM 673 C C . LEU A 1 85 ? 5.529 2.630 -1.170 1.00 97.00 85 LEU A C 1
ATOM 675 O O . LEU A 1 85 ? 5.473 3.827 -0.880 1.00 97.00 85 LEU A O 1
ATOM 679 N N . ARG A 1 86 ? 5.610 1.672 -0.253 1.00 95.69 86 ARG A N 1
ATOM 680 C CA . ARG A 1 86 ? 5.735 1.925 1.181 1.00 95.69 86 ARG A CA 1
ATOM 681 C C . ARG A 1 86 ? 6.898 1.130 1.747 1.00 95.69 86 ARG A C 1
ATOM 683 O O . ARG A 1 86 ? 7.001 -0.065 1.479 1.00 95.69 86 ARG A O 1
ATOM 690 N N . LYS A 1 87 ? 7.754 1.779 2.537 1.00 94.44 87 LY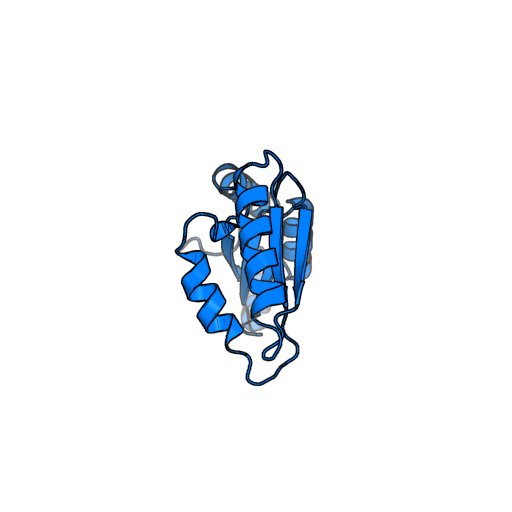S A N 1
ATOM 691 C CA . LYS A 1 87 ? 8.795 1.081 3.299 1.00 94.44 87 LYS A CA 1
ATOM 692 C C . LYS A 1 87 ? 8.122 0.179 4.327 1.00 94.44 87 LYS A C 1
ATOM 694 O O . LYS A 1 87 ? 7.319 0.668 5.126 1.00 94.44 87 LYS A O 1
ATOM 699 N N . SER A 1 88 ? 8.406 -1.122 4.270 1.00 89.44 88 SER A N 1
ATOM 700 C CA . SER A 1 88 ? 7.975 -2.045 5.318 1.00 89.44 88 SER A CA 1
ATOM 701 C C . SER A 1 88 ? 8.559 -1.595 6.658 1.00 89.44 88 SER A C 1
ATOM 703 O O . SER A 1 88 ? 9.717 -1.182 6.685 1.00 89.44 88 SER A O 1
ATOM 705 N N . PRO A 1 89 ? 7.789 -1.666 7.752 1.00 85.44 89 PRO A N 1
ATOM 706 C CA . PRO A 1 89 ? 8.322 -1.361 9.068 1.00 85.44 89 PRO A CA 1
ATOM 707 C C . PRO A 1 89 ? 9.402 -2.377 9.452 1.00 85.44 89 PRO A C 1
ATOM 709 O O . PRO A 1 89 ? 9.259 -3.567 9.160 1.00 85.44 89 PRO A O 1
ATOM 712 N N . ASP A 1 90 ? 10.438 -1.917 10.149 1.00 81.50 90 ASP A N 1
ATOM 713 C CA . ASP A 1 90 ? 11.492 -2.800 10.670 1.00 81.50 90 ASP A CA 1
ATOM 714 C C . ASP A 1 90 ? 10.957 -3.799 11.716 1.00 81.50 90 ASP A C 1
ATOM 716 O O . ASP A 1 90 ? 11.439 -4.928 11.812 1.00 81.50 90 ASP A O 1
ATOM 720 N N . MET A 1 91 ? 9.930 -3.402 12.479 1.00 84.12 91 MET A N 1
ATOM 721 C CA . MET A 1 91 ? 9.262 -4.240 13.478 1.00 84.12 91 MET A CA 1
ATOM 722 C C . MET A 1 91 ? 7.801 -4.510 13.074 1.00 84.12 91 MET A C 1
ATOM 724 O O . MET A 1 91 ? 7.090 -3.573 12.688 1.00 84.12 91 MET A O 1
ATOM 728 N N . PRO A 1 92 ? 7.322 -5.767 13.152 1.00 85.94 92 PRO A N 1
ATOM 729 C CA . PRO A 1 92 ? 5.922 -6.077 12.892 1.00 85.94 92 PRO A CA 1
ATOM 730 C C . PRO A 1 92 ? 5.022 -5.404 13.929 1.00 85.94 92 PRO A C 1
ATOM 732 O O . PRO A 1 92 ? 5.411 -5.211 15.077 1.00 85.94 92 PRO A O 1
ATOM 735 N N . TYR A 1 93 ? 3.805 -5.070 13.510 1.00 89.44 93 TYR A N 1
ATOM 736 C CA . TYR A 1 93 ? 2.803 -4.528 14.418 1.00 89.44 93 TYR A CA 1
ATOM 737 C C . TYR A 1 93 ? 2.045 -5.658 15.109 1.00 89.44 93 TYR A C 1
ATOM 739 O O . TYR A 1 93 ? 1.727 -6.661 14.472 1.00 89.44 93 TYR A O 1
ATOM 747 N N . GLU A 1 94 ? 1.685 -5.455 16.372 1.00 93.12 94 GLU A N 1
ATOM 748 C CA . GLU A 1 94 ? 0.622 -6.233 17.006 1.00 93.12 94 GLU A CA 1
ATOM 749 C C . GLU A 1 94 ? -0.733 -5.678 16.543 1.00 93.12 94 GLU A C 1
ATOM 751 O O . GLU A 1 94 ? -1.070 -4.523 16.828 1.00 93.12 94 GLU A O 1
ATOM 756 N N . ASP A 1 95 ? -1.487 -6.482 15.794 1.00 94.69 95 ASP A N 1
ATOM 757 C CA . ASP A 1 95 ? -2.806 -6.109 15.288 1.00 94.69 95 ASP A CA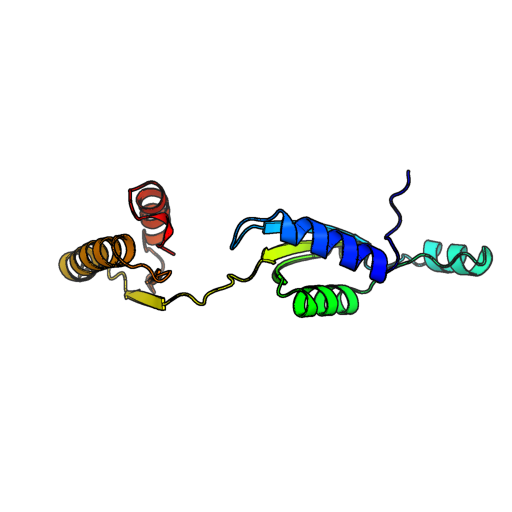 1
ATOM 758 C C . ASP A 1 95 ? -3.898 -6.427 16.328 1.00 94.69 95 ASP A C 1
ATOM 760 O O . ASP A 1 95 ? -4.051 -7.565 16.770 1.00 94.69 95 ASP A O 1
ATOM 764 N N . ILE A 1 96 ? -4.693 -5.418 16.684 1.00 95.81 96 ILE A N 1
ATOM 765 C CA . ILE A 1 96 ? -5.876 -5.518 17.547 1.00 95.81 96 ILE A CA 1
ATOM 766 C C . ILE A 1 96 ? -7.094 -5.235 16.675 1.00 95.81 96 ILE A C 1
ATOM 768 O O . ILE A 1 96 ? -7.145 -4.185 16.044 1.00 95.81 96 ILE A O 1
ATOM 772 N N . VAL A 1 97 ? -8.075 -6.132 16.629 1.00 96.75 97 VAL A N 1
ATOM 773 C CA . VAL A 1 97 ? -9.268 -5.976 15.781 1.00 96.75 97 VAL A CA 1
ATOM 774 C C . VAL A 1 97 ? -10.490 -5.732 16.654 1.00 96.75 97 VAL A C 1
ATOM 776 O O . VAL A 1 97 ? -10.808 -6.564 17.497 1.00 96.75 97 VAL A O 1
ATOM 779 N N . ILE A 1 98 ? -11.183 -4.616 16.426 1.00 96.12 98 ILE A N 1
ATOM 780 C CA . ILE A 1 98 ? -12.390 -4.228 17.159 1.00 96.12 98 ILE A CA 1
ATOM 781 C C . ILE A 1 98 ? -13.553 -4.107 16.162 1.00 96.12 98 ILE A C 1
ATOM 783 O O . ILE A 1 98 ? -13.519 -3.250 15.269 1.00 96.12 98 ILE A O 1
ATOM 787 N N . PRO A 1 99 ? -14.594 -4.948 16.281 1.00 94.75 99 PRO A N 1
ATOM 788 C CA . PRO A 1 99 ? -15.776 -4.843 15.441 1.00 94.75 99 PRO A CA 1
ATOM 789 C C . PRO A 1 99 ? -16.642 -3.646 15.862 1.00 94.75 99 PRO A C 1
ATOM 791 O O . PRO A 1 99 ? -17.076 -3.540 17.008 1.00 94.75 99 PRO A O 1
ATOM 794 N N . VAL A 1 100 ? -16.943 -2.763 14.912 1.00 93.69 100 VAL A N 1
ATOM 795 C CA . VAL A 1 100 ? -17.843 -1.618 15.085 1.00 93.69 100 VAL A CA 1
ATOM 796 C C . VAL A 1 100 ? -19.267 -2.057 14.771 1.00 93.69 100 VAL A C 1
ATOM 798 O O . VAL A 1 100 ? -19.625 -2.279 13.608 1.00 93.69 100 VAL A O 1
ATOM 801 N N . ILE A 1 101 ? -20.072 -2.162 15.828 1.00 89.50 101 ILE A N 1
ATOM 802 C CA . ILE A 1 101 ? -21.460 -2.624 15.786 1.00 89.50 101 ILE A CA 1
ATOM 803 C C . ILE A 1 101 ? -22.375 -1.479 16.245 1.00 89.50 101 ILE A C 1
ATOM 805 O O . ILE A 1 101 ? -22.230 -0.972 17.360 1.00 89.50 101 ILE A O 1
ATOM 809 N N . GLU A 1 102 ? -23.304 -1.068 15.379 1.00 79.94 102 GLU A N 1
ATOM 810 C CA . GLU A 1 102 ? -24.139 0.134 15.547 1.00 79.94 102 GLU A CA 1
ATOM 811 C C . GLU A 1 102 ? -25.005 0.095 16.820 1.00 79.94 102 GLU A C 1
ATOM 813 O O . GLU A 1 102 ? -25.081 1.081 17.548 1.00 79.94 102 GLU A O 1
ATOM 818 N N . ASP A 1 103 ? -25.581 -1.061 17.154 1.00 83.62 103 ASP A N 1
ATOM 819 C CA . ASP A 1 103 ? -26.473 -1.250 18.307 1.00 83.62 103 ASP A CA 1
ATOM 820 C C . ASP A 1 103 ? -25.745 -1.601 19.620 1.00 83.62 103 ASP A C 1
ATOM 822 O O . ASP A 1 103 ? -26.382 -1.838 20.647 1.00 83.62 103 ASP A O 1
ATOM 826 N N . LYS A 1 104 ? -24.406 -1.645 19.610 1.00 85.88 104 LYS A N 1
ATOM 827 C CA . LYS A 1 104 ? -23.570 -2.022 20.767 1.00 85.88 104 LYS A CA 1
ATOM 828 C C . LYS A 1 104 ? -22.439 -1.029 21.013 1.00 85.88 104 LYS A C 1
ATOM 830 O O . LYS A 1 104 ? -21.339 -1.435 21.387 1.00 85.88 104 LYS A O 1
ATOM 835 N N . TYR A 1 105 ? -22.729 0.258 20.824 1.00 85.50 105 TYR A N 1
ATOM 836 C CA . TYR A 1 105 ? -21.818 1.379 21.083 1.00 85.50 105 TYR A CA 1
ATOM 837 C C . TYR A 1 105 ? -21.025 1.218 22.388 1.00 85.50 105 TYR A C 1
ATOM 839 O O . TYR A 1 105 ? -19.799 1.252 22.362 1.00 85.50 105 TYR A O 1
ATOM 847 N N . GLU A 1 106 ? -21.717 0.947 23.499 1.00 84.25 106 GLU A N 1
ATOM 848 C CA . GLU A 1 106 ? -21.104 0.860 24.833 1.00 84.25 106 GLU A CA 1
ATOM 849 C C . GLU A 1 106 ? -20.004 -0.207 24.910 1.00 84.25 106 GLU A C 1
ATOM 851 O O . GLU A 1 106 ? -19.042 -0.059 25.648 1.00 84.25 106 GLU A O 1
ATOM 856 N N . LYS A 1 107 ? -20.099 -1.280 24.115 1.00 88.50 107 LYS A N 1
ATOM 857 C CA . LYS A 1 107 ? -19.128 -2.377 24.177 1.00 88.50 107 LYS A CA 1
ATOM 858 C C . LYS A 1 107 ? -17.823 -2.033 23.475 1.00 88.50 107 LYS A C 1
ATOM 860 O O . LYS A 1 107 ? -16.755 -2.192 24.053 1.00 88.50 107 LYS A O 1
ATOM 865 N N . TRP A 1 108 ? -17.906 -1.603 22.218 1.00 93.44 108 TRP A N 1
ATOM 866 C CA . TRP A 1 108 ? -16.705 -1.422 21.402 1.00 93.44 108 TRP A CA 1
ATOM 867 C C . TRP A 1 108 ? -16.020 -0.078 21.663 1.00 93.44 108 TRP A C 1
ATOM 869 O O . TRP A 1 108 ? -14.818 0.033 21.434 1.00 93.44 108 TRP A O 1
ATOM 879 N N . VAL A 1 109 ? -16.745 0.938 22.147 1.00 93.81 109 VAL A N 1
ATOM 880 C CA . VAL A 1 109 ? -16.1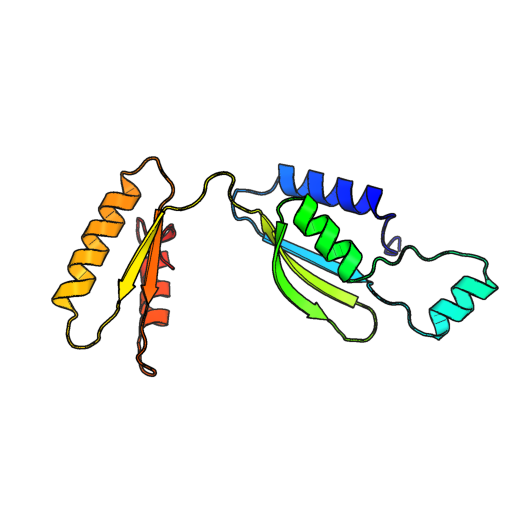47 2.243 22.468 1.00 93.81 109 VAL A CA 1
ATOM 881 C C . VAL A 1 109 ? -15.294 2.179 23.724 1.00 93.81 109 VAL A C 1
ATOM 883 O O . VAL A 1 109 ? -14.175 2.696 23.711 1.00 93.81 109 VAL A O 1
ATOM 886 N N . ASP A 1 110 ? -15.774 1.503 24.766 1.00 92.81 110 ASP A N 1
ATOM 887 C CA . ASP A 1 110 ? -14.995 1.300 25.988 1.00 92.81 110 ASP A CA 1
ATOM 888 C C . ASP A 1 110 ? -13.744 0.462 25.695 1.00 92.81 110 ASP A C 1
ATOM 890 O O . ASP A 1 110 ? -12.634 0.845 26.076 1.00 92.81 110 ASP A O 1
ATOM 894 N N . GLU A 1 111 ? -13.897 -0.620 24.921 1.00 94.69 111 GLU A N 1
ATOM 895 C CA . GLU A 1 111 ? -12.768 -1.427 24.449 1.00 94.69 111 GLU A CA 1
ATOM 896 C C . GLU A 1 111 ? -11.772 -0.577 23.643 1.00 94.69 111 GLU A C 1
ATOM 898 O O . GLU A 1 111 ? -10.572 -0.609 23.908 1.00 94.69 111 GLU A O 1
ATOM 903 N N . LEU A 1 112 ? -12.242 0.236 22.694 1.00 95.12 112 LEU A N 1
ATOM 904 C CA . LEU A 1 112 ? -11.383 1.113 21.897 1.00 95.12 112 LEU A CA 1
ATOM 905 C C . LEU A 1 112 ? -10.590 2.090 22.775 1.00 95.12 112 LEU A C 1
ATOM 907 O O . LEU A 1 112 ? -9.382 2.240 22.578 1.00 95.12 112 LEU A O 1
ATOM 911 N N . SER A 1 113 ? -11.239 2.725 23.753 1.00 92.94 113 SER A N 1
ATOM 912 C CA . SER A 1 113 ? -10.586 3.652 24.684 1.00 92.94 113 SER A CA 1
ATOM 913 C C . SER A 1 113 ? -9.472 2.965 25.485 1.00 92.94 113 SER A C 1
ATOM 915 O O . SER A 1 113 ? -8.342 3.468 25.574 1.00 92.94 113 SER A O 1
ATOM 917 N N . GLU A 1 114 ? -9.753 1.763 25.996 1.00 93.62 114 GLU A N 1
ATOM 918 C CA . GLU A 1 114 ? -8.779 0.938 26.708 1.00 93.62 114 GLU A CA 1
ATOM 919 C C . GLU A 1 114 ? -7.589 0.582 25.802 1.00 93.62 114 GLU A C 1
ATOM 921 O O . GLU A 1 114 ? -6.430 0.784 26.179 1.00 93.62 114 GLU A O 1
ATOM 926 N N . LYS A 1 115 ? -7.850 0.107 24.576 1.00 94.69 115 LYS A N 1
ATOM 927 C CA . LYS A 1 115 ? -6.794 -0.312 23.642 1.00 94.69 115 LYS A CA 1
ATOM 928 C C . LYS A 1 115 ? -5.933 0.849 23.157 1.00 94.69 115 LYS A C 1
ATOM 930 O O . LYS A 1 115 ? -4.723 0.663 23.034 1.00 94.69 115 LYS A O 1
ATOM 935 N N . ILE A 1 116 ? -6.499 2.039 22.939 1.00 93.62 116 ILE A N 1
ATOM 936 C CA . ILE A 1 116 ? -5.719 3.246 22.609 1.00 93.62 116 ILE A CA 1
ATOM 937 C C . ILE A 1 116 ? -4.763 3.580 23.757 1.00 93.62 116 ILE A C 1
ATOM 939 O O . ILE A 1 116 ? -3.573 3.810 23.528 1.00 93.62 116 ILE A O 1
ATOM 943 N N . THR A 1 117 ? -5.256 3.541 24.997 1.00 92.00 117 THR A N 1
ATOM 944 C CA . THR A 1 117 ? -4.438 3.810 26.187 1.00 92.00 117 THR A CA 1
ATOM 945 C C . THR A 1 117 ? -3.302 2.794 26.307 1.00 92.00 117 THR A C 1
ATOM 947 O O . THR A 1 117 ? -2.138 3.178 26.426 1.00 92.00 117 THR A O 1
ATOM 950 N N . MET A 1 118 ? -3.604 1.499 26.182 1.00 91.00 118 MET A N 1
ATOM 951 C CA . MET A 1 118 ? -2.595 0.435 26.202 1.00 91.00 118 MET A CA 1
ATOM 952 C C . MET A 1 118 ? -1.559 0.576 25.080 1.00 91.00 118 MET A C 1
ATOM 954 O O . MET A 1 118 ? -0.368 0.389 25.322 1.00 91.00 118 MET A O 1
ATOM 958 N N . ALA A 1 119 ? -1.988 0.922 23.863 1.00 90.94 119 ALA A N 1
ATOM 959 C CA . ALA A 1 119 ? -1.091 1.144 22.733 1.00 90.94 119 ALA A CA 1
ATOM 960 C 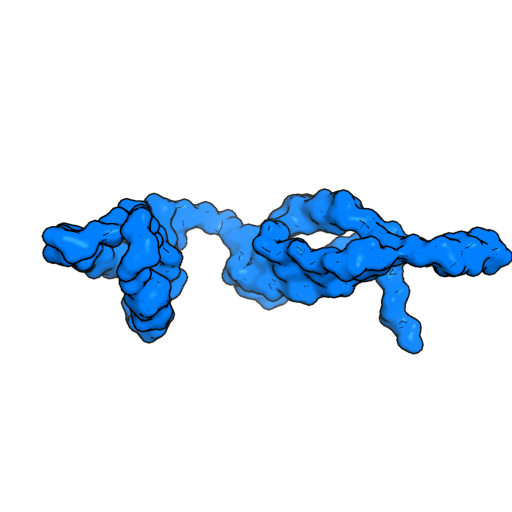C . ALA A 1 119 ? -0.159 2.340 22.965 1.00 90.94 119 ALA A C 1
ATOM 962 O O . ALA A 1 119 ? 1.011 2.271 22.608 1.00 90.94 119 ALA A O 1
ATOM 963 N N . SER A 1 120 ? -0.647 3.405 23.608 1.00 87.62 120 SER A N 1
ATOM 964 C CA . SER A 1 120 ? 0.162 4.593 23.907 1.00 87.62 120 SER A CA 1
ATOM 965 C C . SER A 1 120 ? 1.265 4.355 24.948 1.00 87.62 120 SER A C 1
ATOM 967 O O . SER A 1 120 ? 2.280 5.047 24.928 1.00 87.62 120 SER A O 1
ATOM 969 N N . MET A 1 121 ? 1.077 3.373 25.836 1.00 88.50 121 MET A N 1
ATOM 970 C CA . MET A 1 121 ? 2.021 3.023 26.908 1.00 88.50 121 MET A CA 1
ATOM 971 C C . MET A 1 121 ? 2.974 1.883 26.525 1.00 88.50 121 MET A C 1
ATOM 973 O O . MET A 1 121 ? 3.894 1.567 27.279 1.00 88.50 121 MET A O 1
ATOM 977 N N . SER A 1 122 ? 2.743 1.231 25.385 1.00 87.38 122 SER A N 1
ATOM 978 C CA . SER A 1 122 ? 3.548 0.102 24.924 1.00 87.38 122 SER A CA 1
ATOM 979 C C . SER A 1 122 ? 4.807 0.579 24.201 1.00 87.38 122 SER A C 1
ATOM 981 O O . SER A 1 122 ? 4.775 1.546 23.444 1.00 87.38 122 SER A O 1
ATOM 983 N N . SER A 1 123 ? 5.921 -0.125 24.412 1.00 86.00 123 SER A N 1
ATOM 984 C CA . SER A 1 123 ? 7.135 0.042 23.606 1.00 86.00 123 SER A CA 1
ATOM 985 C C . SER A 1 123 ? 7.004 -0.576 22.214 1.00 86.00 123 SER A C 1
ATOM 987 O O . SER A 1 123 ? 7.707 -0.156 21.296 1.00 86.00 123 SER A O 1
ATOM 989 N N . ASP A 1 124 ? 6.117 -1.562 22.064 1.00 88.06 124 ASP A N 1
ATOM 990 C CA . ASP A 1 124 ? 5.938 -2.303 20.823 1.00 88.06 124 ASP A CA 1
ATOM 991 C C . ASP A 1 124 ? 4.883 -1.616 19.944 1.00 88.06 124 ASP A C 1
ATOM 993 O O . ASP A 1 124 ? 3.854 -1.140 20.440 1.00 88.06 124 ASP A O 1
ATOM 997 N N . PRO A 1 125 ? 5.100 -1.544 18.621 1.00 88.44 125 PRO A N 1
ATOM 998 C CA . PRO A 1 125 ? 4.182 -0.870 17.724 1.00 88.44 125 PRO A CA 1
ATOM 999 C C . PRO A 1 125 ? 2.862 -1.649 17.633 1.00 88.44 125 PRO A C 1
ATOM 1001 O O . PRO A 1 125 ? 2.806 -2.762 17.114 1.00 88.44 125 PRO A O 1
ATOM 1004 N N . LYS A 1 126 ? 1.767 -1.033 18.084 1.00 92.06 126 LYS A N 1
ATOM 1005 C CA . LYS A 1 126 ? 0.414 -1.601 17.973 1.00 92.06 126 LYS A CA 1
ATOM 1006 C C . LYS A 1 126 ? -0.389 -0.957 16.851 1.00 92.06 126 LYS A C 1
ATOM 1008 O O . LYS A 1 126 ? -0.194 0.216 16.514 1.00 92.06 126 LYS A O 1
ATOM 1013 N N . ARG A 1 127 ? -1.302 -1.726 16.265 1.00 93.69 127 ARG A N 1
ATOM 1014 C CA . ARG A 1 127 ? -2.216 -1.275 15.215 1.00 93.69 127 ARG A CA 1
ATOM 1015 C C . ARG A 1 127 ? -3.630 -1.722 15.551 1.00 93.69 127 ARG A C 1
ATOM 1017 O O . ARG A 1 127 ? -3.893 -2.910 15.667 1.00 93.69 127 ARG A O 1
ATOM 1024 N N . ILE A 1 128 ? -4.531 -0.762 15.711 1.00 96.38 128 ILE A N 1
ATOM 1025 C CA . ILE A 1 128 ? -5.922 -1.023 16.083 1.00 96.38 128 ILE A CA 1
ATOM 1026 C C . ILE A 1 128 ? -6.765 -0.918 14.817 1.00 96.38 128 ILE A C 1
ATOM 1028 O O . ILE A 1 128 ? -6.813 0.145 14.212 1.00 96.38 128 ILE A O 1
ATOM 1032 N N . TRP A 1 129 ? -7.403 -2.006 14.413 1.00 97.25 129 TRP A N 1
ATOM 1033 C CA . TRP A 1 129 ? -8.292 -2.088 13.263 1.00 97.25 129 TRP A CA 1
ATOM 1034 C C . TRP A 1 129 ? -9.734 -1.978 13.721 1.00 97.25 129 TRP A C 1
ATOM 1036 O O . TRP A 1 129 ? -10.242 -2.877 14.393 1.00 97.25 129 TRP A O 1
ATOM 1046 N N . LEU A 1 130 ? -10.401 -0.902 13.320 1.00 96.19 130 LEU A N 1
ATOM 1047 C CA . LEU A 1 130 ? -11.847 -0.821 13.426 1.00 96.19 130 LEU A CA 1
ATOM 1048 C C . LEU A 1 130 ? -12.450 -1.466 12.177 1.00 96.19 130 LEU A C 1
ATOM 1050 O O . LEU A 1 130 ? -12.149 -1.069 11.052 1.00 96.19 130 LEU A O 1
ATOM 1054 N N . VAL A 1 131 ? -13.306 -2.468 12.361 1.00 95.81 131 VAL A N 1
ATOM 1055 C CA . VAL A 1 131 ? -13.909 -3.211 11.245 1.00 95.81 131 VAL A CA 1
ATOM 1056 C C . VAL A 1 131 ? -15.420 -3.134 11.340 1.00 95.81 131 VAL A C 1
ATOM 1058 O O . VAL A 1 131 ? -15.991 -3.392 12.392 1.00 95.81 131 VAL A O 1
ATOM 1061 N N . SER A 1 132 ? -16.087 -2.795 10.241 1.00 94.12 132 SER A N 1
ATOM 1062 C CA . SER A 1 132 ? -17.547 -2.789 10.171 1.00 94.12 132 SER A CA 1
ATOM 1063 C C . SER A 1 132 ? -18.008 -3.527 8.924 1.00 94.12 132 SER A C 1
ATOM 1065 O O . SER A 1 132 ? -17.479 -3.302 7.838 1.00 94.12 132 SER A O 1
ATOM 1067 N N . GLU A 1 133 ? -19.007 -4.389 9.086 1.00 91.31 133 GLU A N 1
ATOM 1068 C CA . GLU A 1 133 ? -19.673 -5.086 7.977 1.00 91.31 133 GLU A CA 1
ATOM 1069 C C . GLU A 1 133 ? -20.914 -4.323 7.478 1.00 91.31 133 GLU A C 1
ATOM 1071 O O . GLU A 1 133 ? -21.493 -4.667 6.449 1.00 91.31 133 GLU A O 1
ATOM 1076 N N . ALA A 1 134 ? -21.327 -3.270 8.192 1.00 90.62 134 ALA A N 1
ATOM 1077 C CA . ALA A 1 134 ? -22.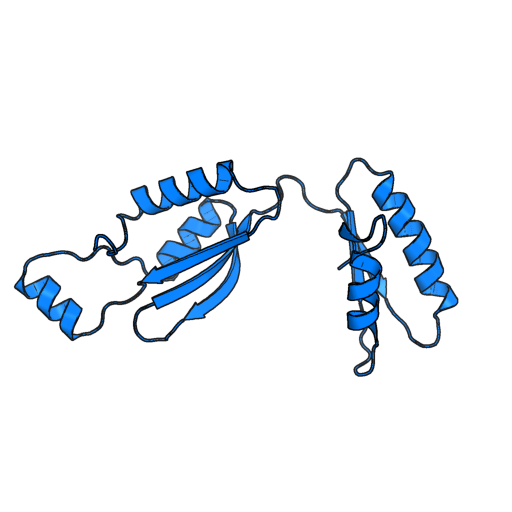509 -2.487 7.861 1.00 90.62 134 ALA A CA 1
ATOM 1078 C C . ALA A 1 134 ? -22.235 -1.525 6.693 1.00 90.62 134 ALA A C 1
ATOM 1080 O O . ALA A 1 134 ? -21.316 -0.706 6.734 1.00 90.62 134 ALA A O 1
ATOM 1081 N N . SER A 1 135 ? -23.081 -1.569 5.660 1.00 89.81 135 SER A N 1
ATOM 1082 C CA . SER A 1 135 ? -22.949 -0.713 4.471 1.00 89.81 135 SER A CA 1
ATOM 1083 C C . SER A 1 135 ? -23.197 0.773 4.748 1.00 89.81 135 SER A C 1
ATOM 1085 O O . SER A 1 135 ? -22.726 1.628 4.006 1.00 89.81 135 SER A O 1
ATOM 1087 N N . ASN A 1 136 ? -23.954 1.083 5.800 1.00 90.88 136 ASN A N 1
ATOM 1088 C CA . ASN A 1 136 ? -24.279 2.432 6.270 1.00 90.88 136 ASN A CA 1
ATOM 1089 C C . ASN A 1 136 ? -23.366 2.899 7.420 1.00 90.88 136 ASN A C 1
ATOM 1091 O O . ASN A 1 136 ? -23.674 3.894 8.072 1.00 90.88 136 ASN A O 1
ATOM 1095 N N . SER A 1 137 ? -22.265 2.192 7.693 1.00 91.06 137 SER A N 1
ATOM 1096 C CA . SER A 1 137 ? -21.382 2.506 8.815 1.00 91.06 137 SER A CA 1
ATOM 1097 C C . SER A 1 137 ? -20.731 3.887 8.688 1.00 91.06 137 SER A C 1
ATOM 1099 O O . SER A 1 137 ? -20.091 4.209 7.685 1.00 91.06 137 SER A O 1
ATOM 1101 N N . GLY A 1 138 ? -20.807 4.683 9.758 1.00 91.81 138 GLY A N 1
ATOM 1102 C CA . GLY A 1 138 ? -20.104 5.965 9.891 1.00 91.81 138 GLY A CA 1
ATOM 1103 C C . GLY A 1 138 ? -18.597 5.843 10.166 1.00 91.81 138 GLY A C 1
ATOM 1104 O O . GLY A 1 138 ? -17.942 6.854 10.430 1.00 91.81 138 GLY A O 1
ATOM 1105 N N . ILE A 1 139 ? -18.034 4.629 10.114 1.00 93.38 139 ILE A N 1
ATOM 1106 C CA . ILE A 1 139 ? -16.660 4.306 10.533 1.00 93.38 139 ILE A CA 1
ATOM 1107 C C . ILE A 1 139 ? -15.581 5.166 9.863 1.00 93.38 139 ILE A C 1
ATOM 1109 O O . ILE A 1 139 ? -14.625 5.561 10.521 1.00 93.38 139 ILE A O 1
ATOM 1113 N N . ILE A 1 140 ? -15.739 5.528 8.587 1.00 94.38 140 ILE A N 1
ATOM 1114 C CA . ILE A 1 140 ? -14.765 6.377 7.880 1.00 94.38 140 ILE A CA 1
ATOM 1115 C C . ILE A 1 140 ? -14.722 7.789 8.479 1.00 94.38 140 ILE A C 1
ATOM 1117 O O . ILE A 1 140 ? -13.643 8.348 8.672 1.00 94.38 140 ILE A O 1
ATOM 1121 N N . GLY A 1 141 ? -15.890 8.361 8.795 1.00 95.31 141 GLY A N 1
ATOM 1122 C CA . GLY A 1 141 ? -15.986 9.666 9.449 1.00 95.31 141 GLY A CA 1
ATOM 1123 C C . GLY A 1 141 ? -15.379 9.631 10.849 1.00 95.31 141 GLY A C 1
ATOM 1124 O O . GLY A 1 141 ? -14.556 10.480 11.183 1.00 95.31 141 GLY A O 1
ATOM 1125 N N . LEU A 1 142 ? -15.707 8.588 11.615 1.00 93.81 142 LEU A N 1
ATOM 1126 C CA . LEU A 1 142 ? -15.143 8.348 12.941 1.00 93.81 142 LEU A CA 1
ATOM 1127 C C . LEU A 1 142 ? -13.610 8.233 12.902 1.00 93.81 142 LEU A C 1
ATOM 1129 O O . LEU A 1 142 ? -12.925 8.932 13.643 1.00 93.81 142 LEU A O 1
ATOM 1133 N N . LEU A 1 143 ? -13.059 7.402 12.011 1.00 94.94 143 LEU A N 1
ATOM 1134 C CA . LEU A 1 143 ? -11.613 7.209 11.864 1.00 94.94 143 LEU A CA 1
ATOM 1135 C C . LEU A 1 143 ? -10.885 8.504 11.493 1.00 94.94 143 LEU A C 1
ATOM 1137 O O . LEU A 1 143 ? -9.778 8.745 11.974 1.00 94.94 143 LEU A O 1
ATOM 1141 N N . ASN A 1 144 ? -11.491 9.348 10.655 1.00 95.94 144 ASN A N 1
ATOM 1142 C CA . ASN A 1 144 ? -10.912 10.642 10.302 1.00 95.94 144 ASN A CA 1
ATOM 1143 C C . ASN A 1 144 ? -10.796 11.571 11.517 1.00 95.94 144 ASN A C 1
ATOM 1145 O O . ASN A 1 144 ? -9.774 12.244 11.648 1.00 95.94 144 ASN A O 1
ATOM 1149 N N . CYS A 1 145 ? -11.801 11.584 12.398 1.00 95.88 145 CYS A N 1
ATOM 1150 C CA . CYS A 1 145 ? -11.758 12.330 13.656 1.00 95.88 145 CYS A CA 1
ATOM 1151 C C . CYS A 1 145 ? -10.705 11.748 14.608 1.00 95.88 145 CYS A C 1
ATOM 1153 O O . CYS A 1 145 ? -9.769 12.451 14.981 1.00 95.88 145 CYS A O 1
ATOM 1155 N N . LEU A 1 146 ? -10.792 10.449 14.911 1.00 95.12 146 LEU A N 1
ATOM 1156 C CA . LEU A 1 146 ? -9.910 9.784 15.875 1.00 95.12 146 LEU A CA 1
ATOM 1157 C C . LEU A 1 146 ? -8.430 9.882 15.494 1.00 95.12 146 LEU A C 1
ATOM 1159 O O . LEU A 1 146 ? -7.573 10.000 16.360 1.00 95.12 146 LEU A O 1
ATOM 1163 N N . ARG A 1 147 ? -8.097 9.880 14.199 1.00 94.06 147 ARG A N 1
ATOM 1164 C CA . ARG A 1 147 ? -6.709 10.037 13.730 1.00 94.06 147 ARG A CA 1
ATOM 1165 C C . ARG A 1 147 ? -6.068 11.376 14.081 1.00 94.06 147 ARG A C 1
ATOM 1167 O O . ARG A 1 147 ? -4.842 11.462 14.047 1.00 94.06 147 ARG A O 1
ATOM 1174 N N . GLN A 1 148 ? -6.869 12.397 14.374 1.00 94.06 148 GLN A N 1
ATOM 1175 C CA . GLN A 1 148 ? -6.391 13.707 14.820 1.00 94.06 148 GLN A CA 1
ATOM 1176 C C . GLN A 1 148 ? -6.274 13.798 16.348 1.00 94.06 148 GLN A C 1
ATOM 1178 O O . GLN A 1 148 ? -5.755 14.786 16.864 1.00 94.06 148 GLN A O 1
ATOM 1183 N N . GLU A 1 149 ? -6.737 12.782 17.075 1.00 93.25 149 GLU A N 1
ATOM 1184 C CA . GLU A 1 149 ? -6.696 12.731 18.532 1.00 93.25 149 GLU A CA 1
ATOM 1185 C C . GLU A 1 149 ? -5.396 12.084 19.052 1.00 93.25 149 GLU A C 1
ATOM 1187 O O . GLU A 1 149 ? -4.715 11.342 18.327 1.00 93.25 149 GLU A O 1
ATOM 1192 N N . PRO A 1 150 ? -5.016 12.336 20.321 1.00 89.44 150 PRO A N 1
ATOM 1193 C CA . PRO A 1 150 ? -3.887 11.661 20.956 1.00 89.44 150 PRO A CA 1
ATOM 1194 C C . PRO A 1 150 ? -4.029 10.133 20.900 1.00 89.44 150 PRO A C 1
ATOM 1196 O O . PRO A 1 150 ? -5.057 9.578 21.267 1.00 89.44 150 PRO A O 1
ATOM 1199 N N . GLY A 1 151 ? -2.990 9.437 20.430 1.00 85.69 151 GLY A N 1
ATOM 1200 C CA . GLY A 1 151 ? -3.018 7.975 20.248 1.00 85.69 151 GLY A CA 1
ATOM 1201 C C . GLY A 1 151 ? -3.695 7.496 18.953 1.00 85.69 151 GLY A C 1
ATOM 1202 O O . GLY A 1 151 ? -3.559 6.325 18.586 1.00 85.69 151 GLY A O 1
ATOM 1203 N N . GLY A 1 152 ? -4.320 8.401 18.192 1.00 90.69 152 GLY A N 1
ATOM 1204 C CA . GLY A 1 152 ? -5.037 8.108 16.949 1.00 90.69 152 GLY A CA 1
ATOM 1205 C C . GLY A 1 152 ? -4.185 7.565 15.798 1.00 90.69 152 GLY A C 1
ATOM 1206 O O . GLY A 1 152 ? -4.697 6.936 14.869 1.00 90.69 152 GLY A O 1
ATOM 1207 N N . SER A 1 153 ? -2.863 7.748 15.849 1.00 89.12 153 SER A N 1
ATOM 1208 C CA . SER A 1 153 ? -1.927 7.295 14.808 1.00 89.12 153 SER A CA 1
ATOM 1209 C C . SER A 1 153 ? -1.850 5.767 14.669 1.00 89.12 153 SER A C 1
ATOM 1211 O O . SER A 1 153 ? -1.447 5.266 13.610 1.00 89.12 153 SER A O 1
ATOM 1213 N N . SER A 1 154 ? -2.270 5.026 15.697 1.00 90.75 154 SER A N 1
ATOM 1214 C CA . SER A 1 154 ? -2.331 3.559 15.722 1.00 90.75 154 SER A CA 1
ATOM 1215 C C . SER A 1 154 ? -3.595 2.991 15.059 1.00 90.75 154 SER A C 1
ATOM 1217 O O . SER A 1 154 ? -3.605 1.822 14.674 1.00 90.75 154 SER A O 1
ATOM 1219 N N . ILE A 1 155 ? -4.624 3.820 14.848 1.00 95.00 155 ILE A N 1
ATOM 1220 C CA . ILE A 1 155 ? -5.965 3.381 14.442 1.00 95.00 155 ILE A CA 1
ATOM 1221 C C . ILE A 1 155 ? -6.086 3.291 12.911 1.00 95.00 155 ILE A C 1
ATOM 1223 O O . ILE A 1 155 ? -5.606 4.162 12.162 1.00 95.00 155 ILE A O 1
ATOM 1227 N N . ARG A 1 156 ? -6.682 2.206 12.424 1.00 94.12 156 ARG A N 1
ATOM 1228 C CA . ARG A 1 156 ? -6.857 1.849 11.016 1.00 94.12 156 ARG A CA 1
ATOM 1229 C C . ARG A 1 156 ? -8.293 1.485 10.703 1.00 94.12 156 ARG A C 1
ATOM 1231 O O . ARG A 1 156 ? -8.944 0.856 11.563 1.00 94.12 156 ARG A O 1
#

Organism: Araneus ventricosus (NCBI:txid182803)

Radius of gyration: 22.01 Å; chains: 1; bounding box: 48×24×63 Å

InterPro domains:
  IPR029063 S-adenosyl-L-methionine-dependent methyltransferase superfamily [G3DSA:3.40.50.150] (4-88)
  IPR049391 Fatty acid synthase, pseudo-KR domain [PF21149] (107-156)

Foldseek 3Di:
DPQQDDAVVVVLVVVVVVLVVADAFGKDKDKFWADDDPVVVVVCVVVVNDGRHHHPVRVVVSCVVQQKDFPDWDDPVGTMIITIITRHGPADAAEAEAEDDPVPCVPRVVVVVVVLVVCLPDPGHYAYEYDYPDPPDPVVVVLVVLCVDRSSVRYD